Protein AF-A0A314USS6-F1 (afdb_monomer_lite)

Foldseek 3Di:
DLVPLDLEAEQEPPDPCSVVVVVVVVVVLVVVCVVCVPSRVPSSVRYYYYYFHQPLLQLQLPDPLLCVVPPPDHSVVSSSVLRVVCVVPVVVSVVSSVPPPPPPPPPPPPDD

InterPro domains:
  IPR012337 Ribonuclease H-like superfamily [SSF53098] (2-98)
  IPR017072 Transcription elongation factor Spt6 [PTHR10145] (1-107)
  IPR028231 Transcription elongation factor Spt6, YqgF domain [PF14639] (3-98)
  IPR037027 YqgF/RNase H-like domain superfamily [G3DSA:3.30.420.140] (1-104)

Structure (mmCIF, N/CA/C/O backbone):
data_AF-A0A314USS6-F1
#
_entry.id   AF-A0A314USS6-F1
#
loop_
_atom_site.group_PDB
_atom_site.id
_atom_site.type_symbol
_atom_site.label_atom_id
_atom_site.label_alt_id
_atom_site.label_comp_id
_atom_site.label_asym_id
_atom_site.label_entity_id
_atom_site.label_seq_id
_atom_site.pdbx_PDB_ins_code
_atom_site.Cartn_x
_atom_site.Cartn_y
_atom_site.Cartn_z
_atom_site.occupancy
_atom_site.B_iso_or_equiv
_atom_site.auth_seq_id
_atom_site.auth_comp_id
_atom_site.auth_asym_id
_atom_site.auth_atom_id
_atom_site.pdbx_PDB_model_num
ATOM 1 N N . MET A 1 1 ? -7.720 13.058 7.966 1.00 61.22 1 MET A N 1
ATOM 2 C CA . MET A 1 1 ? -8.831 12.163 8.360 1.00 61.22 1 MET A CA 1
ATOM 3 C C . MET A 1 1 ? -10.131 12.943 8.310 1.00 61.22 1 MET A C 1
ATOM 5 O O . MET A 1 1 ? -10.984 12.589 7.519 1.00 61.22 1 MET A O 1
ATOM 9 N N . THR A 1 2 ? -10.213 14.071 9.013 1.00 68.25 2 THR A N 1
ATOM 10 C CA . THR A 1 2 ? -11.347 15.012 8.986 1.00 68.25 2 THR A CA 1
ATOM 11 C C . THR A 1 2 ? -11.521 15.750 7.655 1.00 68.25 2 THR A C 1
ATOM 13 O O . THR A 1 2 ? -12.637 15.860 7.174 1.00 68.25 2 THR A O 1
ATOM 16 N N . ASP A 1 3 ? -10.433 16.189 7.012 1.00 75.00 3 ASP A N 1
ATOM 17 C CA . ASP A 1 3 ? -10.543 17.03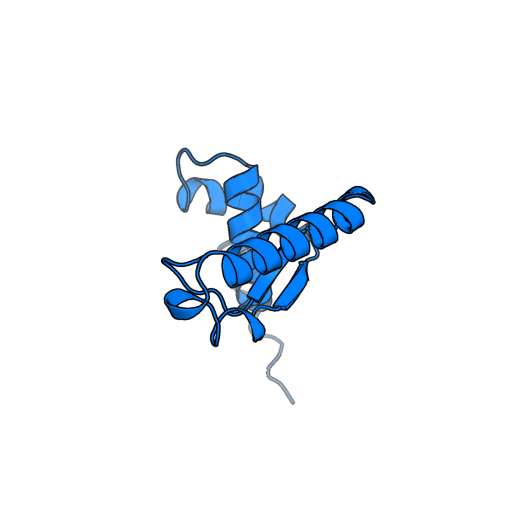2 5.803 1.00 75.00 3 ASP A CA 1
ATOM 18 C C . ASP A 1 3 ? -10.941 16.265 4.533 1.00 75.00 3 ASP A C 1
ATOM 20 O O . ASP A 1 3 ? -11.453 16.844 3.582 1.00 75.00 3 ASP A O 1
ATOM 24 N N . HIS A 1 4 ? -10.636 14.966 4.491 1.00 78.62 4 HIS A N 1
ATOM 25 C CA . HIS A 1 4 ? -10.801 14.126 3.296 1.00 78.62 4 HIS A CA 1
ATOM 26 C C . HIS A 1 4 ? -11.731 12.930 3.524 1.00 78.62 4 HIS A C 1
ATOM 28 O O . HIS A 1 4 ? -12.022 12.232 2.559 1.00 78.62 4 HIS A O 1
ATOM 34 N N . GLN A 1 5 ? -12.123 12.667 4.779 1.00 77.19 5 GLN A N 1
ATOM 35 C CA . GLN A 1 5 ? -13.041 11.599 5.200 1.00 77.19 5 GLN A CA 1
ATOM 36 C C . GLN A 1 5 ? -12.868 10.296 4.397 1.00 77.19 5 GLN A C 1
ATOM 38 O O . GLN A 1 5 ? -13.768 9.876 3.667 1.00 77.19 5 GLN A O 1
ATOM 43 N N . PRO A 1 6 ? -11.672 9.673 4.444 1.00 83.00 6 PRO A N 1
ATOM 44 C CA . PRO A 1 6 ? -11.429 8.471 3.666 1.00 83.00 6 PRO A CA 1
ATOM 45 C C . PRO A 1 6 ? -12.345 7.340 4.145 1.00 83.00 6 PRO A C 1
ATOM 47 O O . PRO A 1 6 ? -12.514 7.137 5.341 1.00 83.00 6 PRO A O 1
ATOM 50 N N . GLN A 1 7 ? -12.872 6.557 3.205 1.00 84.62 7 GLN A N 1
ATOM 51 C CA . GLN A 1 7 ? -13.638 5.341 3.512 1.00 84.62 7 GLN A CA 1
ATOM 52 C C . GLN A 1 7 ? -12.723 4.130 3.746 1.00 84.62 7 GLN A C 1
ATOM 54 O O . GLN A 1 7 ? -13.078 3.180 4.438 1.00 84.62 7 GLN A O 1
ATOM 59 N N . VAL A 1 8 ? -11.525 4.148 3.155 1.00 88.31 8 VAL A N 1
ATOM 60 C CA . VAL A 1 8 ? -10.551 3.058 3.253 1.00 88.31 8 VAL A CA 1
ATOM 61 C C . VAL A 1 8 ? -9.151 3.638 3.405 1.00 88.31 8 VAL A C 1
ATOM 63 O O . VAL A 1 8 ? -8.764 4.547 2.667 1.00 88.31 8 VAL A O 1
ATOM 66 N N . ALA A 1 9 ? -8.373 3.072 4.324 1.00 90.56 9 ALA A N 1
ATOM 67 C CA . ALA A 1 9 ? -6.944 3.319 4.453 1.00 90.56 9 ALA A CA 1
ATOM 68 C C . ALA A 1 9 ? -6.166 2.041 4.119 1.00 90.56 9 ALA A C 1
ATOM 70 O O . ALA A 1 9 ? -6.509 0.948 4.568 1.00 90.56 9 ALA A O 1
ATOM 71 N N . VAL A 1 10 ? -5.100 2.178 3.331 1.00 92.62 10 VAL A N 1
ATOM 72 C CA . VAL A 1 10 ? -4.232 1.055 2.956 1.00 92.62 10 VAL A CA 1
ATOM 73 C C . VAL A 1 10 ? -2.926 1.155 3.720 1.00 92.62 10 VAL A C 1
ATOM 75 O O . VAL A 1 10 ? -2.222 2.159 3.620 1.00 92.62 10 VAL A O 1
ATOM 78 N N . LEU A 1 11 ? -2.582 0.088 4.434 1.00 92.44 11 LEU A N 1
ATOM 79 C CA . LEU A 1 11 ? -1.314 -0.060 5.130 1.00 92.44 11 LEU A CA 1
ATOM 80 C C . LEU A 1 11 ? -0.449 -1.100 4.418 1.00 92.44 11 LEU A C 1
ATOM 82 O O . LEU A 1 11 ? -0.847 -2.250 4.251 1.00 92.44 11 LEU A O 1
ATOM 86 N N . GLY A 1 12 ? 0.756 -0.716 4.010 1.00 90.44 12 GLY A N 1
ATOM 87 C CA . GLY A 1 12 ? 1.701 -1.656 3.417 1.00 90.44 12 GLY A CA 1
ATOM 88 C C . GLY A 1 12 ? 2.176 -2.706 4.425 1.00 90.44 12 GLY A C 1
ATOM 89 O O . GLY A 1 12 ? 2.580 -2.368 5.537 1.00 90.44 12 GLY A O 1
ATOM 90 N N . ALA A 1 13 ? 2.127 -3.987 4.055 1.00 84.25 13 ALA A N 1
ATOM 91 C CA . ALA A 1 13 ? 2.428 -5.113 4.949 1.00 84.25 13 ALA A CA 1
ATOM 92 C C . ALA A 1 13 ? 3.868 -5.637 4.787 1.00 84.25 13 ALA A C 1
ATOM 94 O O . ALA A 1 13 ? 4.101 -6.790 4.438 1.00 84.25 13 ALA A O 1
ATOM 95 N N . VAL A 1 14 ? 4.859 -4.772 5.005 1.00 79.88 14 VAL A N 1
ATOM 96 C CA . VAL A 1 14 ? 6.276 -5.097 4.739 1.00 79.88 14 VAL A CA 1
ATOM 97 C C . VAL A 1 14 ? 6.970 -5.811 5.888 1.00 79.88 14 VAL A C 1
ATOM 99 O O . VAL A 1 14 ? 7.943 -6.532 5.670 1.00 79.88 14 VAL A O 1
ATOM 102 N N . ASN A 1 15 ? 6.537 -5.552 7.117 1.00 81.94 15 ASN A N 1
ATOM 103 C CA . ASN A 1 15 ? 7.193 -6.059 8.310 1.00 81.94 15 ASN A CA 1
ATOM 104 C C . ASN A 1 15 ? 6.160 -6.435 9.378 1.00 81.94 15 ASN A C 1
ATOM 106 O O . ASN A 1 15 ? 5.002 -6.028 9.321 1.00 81.94 15 ASN A O 1
ATOM 110 N N . LEU A 1 16 ? 6.595 -7.210 10.374 1.00 78.38 16 LEU A N 1
ATOM 111 C CA . LEU A 1 16 ? 5.730 -7.629 11.480 1.00 78.38 16 LEU A CA 1
ATOM 112 C C . LEU A 1 16 ? 5.265 -6.438 12.340 1.00 78.38 16 LEU A C 1
ATOM 114 O O . LEU A 1 16 ? 4.198 -6.493 12.948 1.00 78.38 16 LEU A O 1
ATOM 118 N N . SER A 1 17 ? 6.021 -5.336 12.350 1.00 85.06 17 SER A N 1
ATOM 119 C CA . SER A 1 17 ? 5.626 -4.098 13.028 1.00 85.06 17 SER A CA 1
ATOM 120 C C . SER A 1 17 ? 4.381 -3.457 12.408 1.00 85.06 17 SER A C 1
ATOM 122 O O . SER A 1 17 ? 3.690 -2.725 13.106 1.00 85.06 17 SER A O 1
ATOM 124 N N . CYS A 1 18 ? 4.030 -3.772 11.154 1.00 84.50 18 CYS A N 1
ATOM 125 C CA . CYS A 1 18 ? 2.788 -3.320 10.520 1.00 84.50 18 CYS A CA 1
ATOM 126 C C . CYS A 1 18 ? 1.529 -3.842 11.232 1.00 84.50 18 CYS A C 1
ATOM 128 O O . CYS A 1 18 ? 0.460 -3.258 11.077 1.00 84.50 18 CYS A O 1
ATOM 130 N N . VAL A 1 19 ? 1.632 -4.927 12.010 1.00 86.88 19 VAL A N 1
ATOM 131 C CA . VAL A 1 19 ? 0.529 -5.384 12.870 1.00 86.88 19 VAL A CA 1
ATOM 132 C C . VAL A 1 19 ? 0.289 -4.370 13.982 1.00 86.88 19 VAL A C 1
ATOM 134 O O . VAL A 1 19 ? -0.800 -3.818 14.065 1.00 86.88 19 VAL A O 1
ATOM 137 N N . ARG A 1 20 ? 1.343 -4.031 14.735 1.00 89.12 20 ARG A N 1
ATOM 138 C CA . ARG A 1 20 ? 1.280 -3.027 15.809 1.00 89.12 20 ARG A CA 1
ATOM 139 C C . ARG A 1 20 ? 0.866 -1.658 15.284 1.00 89.12 20 ARG A C 1
ATOM 141 O O . ARG A 1 20 ? -0.010 -1.033 15.851 1.00 89.12 20 ARG A O 1
ATOM 148 N N . LEU A 1 21 ? 1.420 -1.246 14.144 1.00 90.25 21 LEU A N 1
ATOM 149 C CA . LEU A 1 21 ? 1.059 0.023 13.518 1.00 90.25 21 LEU A CA 1
ATOM 150 C C . LEU A 1 21 ? -0.424 0.074 13.128 1.00 90.25 21 LEU A C 1
ATOM 152 O O . LEU A 1 21 ? -1.035 1.131 13.218 1.00 90.25 21 LEU A O 1
ATOM 156 N N . LYS A 1 22 ? -1.020 -1.045 12.695 1.00 89.25 22 LYS A N 1
ATOM 157 C CA . LYS A 1 22 ? -2.461 -1.084 12.425 1.00 89.25 22 LYS A CA 1
ATOM 158 C C . LYS A 1 22 ? -3.261 -0.842 13.707 1.00 89.25 22 LYS A C 1
ATOM 160 O O . LYS A 1 22 ? -4.211 -0.066 13.672 1.00 89.25 22 LYS A O 1
ATOM 165 N N . ASP A 1 23 ? -2.864 -1.479 14.805 1.00 90.56 23 ASP A N 1
ATOM 166 C CA . ASP A 1 23 ? -3.509 -1.315 16.110 1.00 90.56 23 ASP A CA 1
ATOM 167 C C . ASP A 1 23 ? -3.361 0.130 16.621 1.00 90.56 23 ASP A C 1
ATOM 169 O O . ASP A 1 23 ? -4.353 0.739 17.015 1.00 90.56 23 ASP A O 1
ATOM 173 N N . ASP A 1 24 ? -2.169 0.723 16.490 1.00 91.31 24 ASP A N 1
ATOM 174 C CA . ASP A 1 24 ? -1.906 2.125 16.844 1.00 91.31 24 ASP A CA 1
ATOM 175 C C . ASP A 1 24 ? -2.789 3.093 16.030 1.00 91.31 24 ASP A C 1
ATOM 177 O O . ASP A 1 24 ? -3.316 4.070 16.562 1.00 91.31 24 ASP A O 1
ATOM 181 N N . ILE A 1 25 ? -2.998 2.830 14.731 1.00 88.88 25 ILE A N 1
ATOM 182 C CA . ILE A 1 25 ? -3.888 3.652 13.893 1.00 88.88 25 ILE A CA 1
ATOM 183 C C . ILE A 1 25 ? -5.343 3.526 14.365 1.00 88.88 25 ILE A C 1
ATOM 185 O O . ILE A 1 25 ? -6.041 4.539 14.425 1.00 88.88 25 ILE A O 1
ATOM 189 N N . TYR A 1 26 ? -5.803 2.322 14.721 1.00 88.19 26 TYR A N 1
ATOM 190 C CA . TYR A 1 26 ? -7.140 2.139 15.296 1.00 88.19 26 TYR A CA 1
ATOM 191 C C . TYR A 1 26 ? -7.301 2.886 16.622 1.00 88.19 26 TYR A C 1
ATOM 193 O O . TYR A 1 26 ? -8.335 3.514 16.835 1.00 88.19 26 TYR A O 1
ATOM 201 N N . GLU A 1 27 ? -6.281 2.888 17.483 1.00 88.94 27 GLU A N 1
ATOM 202 C CA . GLU A 1 27 ? -6.309 3.651 18.734 1.00 88.94 27 GLU A CA 1
ATOM 203 C C . GLU A 1 27 ? -6.421 5.162 18.474 1.00 88.94 27 GLU A C 1
ATOM 205 O O . GLU A 1 27 ? -7.207 5.852 19.123 1.00 88.94 27 GLU A O 1
ATOM 210 N N . ILE A 1 28 ? -5.682 5.683 17.488 1.00 87.12 28 ILE A N 1
ATOM 211 C CA . ILE A 1 28 ? -5.767 7.096 17.090 1.00 87.12 28 ILE A CA 1
ATOM 212 C C . ILE A 1 28 ? -7.164 7.431 16.555 1.00 87.12 28 ILE A C 1
ATOM 214 O O . ILE A 1 28 ? -7.717 8.468 16.919 1.00 87.12 28 ILE A O 1
ATOM 218 N N . ILE A 1 29 ? -7.750 6.567 15.717 1.00 82.88 29 ILE A N 1
ATOM 219 C CA . ILE A 1 29 ? -9.120 6.746 15.210 1.00 82.88 29 ILE A CA 1
ATOM 220 C C . ILE A 1 29 ? -10.111 6.797 16.368 1.00 82.88 29 ILE A C 1
ATOM 222 O O . ILE A 1 29 ? -10.942 7.700 16.421 1.00 82.88 29 ILE A O 1
ATOM 226 N N . PHE A 1 30 ? -9.994 5.858 17.306 1.00 83.12 30 PHE A N 1
ATOM 227 C CA . PHE A 1 30 ? -10.874 5.784 18.462 1.00 83.12 30 PHE A CA 1
ATOM 228 C C . PHE A 1 30 ? -10.805 7.063 19.306 1.00 83.12 30 PHE A C 1
ATOM 230 O O . PHE A 1 30 ? -11.839 7.660 19.597 1.00 83.12 30 PHE A O 1
ATOM 237 N N . LYS A 1 31 ? -9.594 7.552 19.607 1.00 84.31 31 LYS A N 1
ATOM 238 C CA . LYS A 1 31 ? -9.405 8.818 20.337 1.00 84.31 31 LYS A CA 1
ATOM 239 C C . LYS A 1 31 ? -9.976 10.020 19.587 1.00 84.31 31 LYS A C 1
ATOM 241 O O . LYS A 1 31 ? -10.595 10.880 20.201 1.00 84.31 31 LYS A O 1
ATOM 246 N N . MET A 1 32 ? -9.828 10.073 18.261 1.00 78.69 32 MET A N 1
ATOM 247 C CA . MET A 1 32 ? -10.419 11.147 17.452 1.00 78.69 32 MET A CA 1
ATOM 248 C C . MET A 1 32 ? -11.953 11.167 17.529 1.00 78.69 32 MET A C 1
ATOM 250 O O . MET A 1 32 ? -12.543 12.247 17.576 1.00 78.69 32 MET A O 1
ATOM 254 N N . VAL A 1 33 ? -12.597 9.993 17.548 1.00 75.88 33 VAL A N 1
ATOM 255 C CA . VAL A 1 33 ? -14.056 9.866 17.721 1.00 75.88 33 VAL A CA 1
ATOM 256 C C . VAL A 1 33 ? -14.477 10.293 19.129 1.00 75.88 33 VAL A C 1
ATOM 258 O O . VAL A 1 33 ? -15.472 11.002 19.279 1.00 75.88 33 VAL A O 1
ATOM 261 N N . GLU A 1 34 ? -13.716 9.894 20.151 1.00 75.75 34 GLU A N 1
ATOM 262 C CA . GLU A 1 34 ? -13.988 10.227 21.554 1.00 75.75 34 GLU A CA 1
ATOM 263 C C . GLU A 1 34 ? -13.871 11.738 21.830 1.00 75.75 34 GLU A C 1
ATOM 265 O O . GLU A 1 34 ? -14.729 12.312 22.500 1.00 75.75 34 GLU A O 1
ATOM 270 N N . GLU A 1 35 ? -12.848 12.401 21.282 1.00 76.94 35 GLU A N 1
ATOM 271 C CA . GLU A 1 35 ? -12.585 13.827 21.513 1.00 76.94 35 GLU A CA 1
ATOM 272 C C . GLU A 1 35 ? -13.527 14.762 20.733 1.00 76.94 35 GLU A C 1
ATOM 274 O O . GLU A 1 35 ? -13.842 15.850 21.217 1.00 76.94 35 GLU A O 1
ATOM 279 N N . ASN A 1 36 ? -14.005 14.361 19.546 1.00 69.06 36 ASN A N 1
ATOM 280 C CA . ASN A 1 36 ? -14.903 15.172 18.710 1.00 69.06 36 ASN A CA 1
ATOM 281 C C . ASN A 1 36 ? -16.095 14.363 18.157 1.00 69.06 36 ASN A C 1
ATOM 283 O O . ASN A 1 36 ? -16.243 14.197 16.943 1.00 69.06 36 ASN A O 1
ATOM 287 N N . PRO A 1 37 ? -17.030 13.921 19.017 1.00 64.12 37 PRO A N 1
ATOM 288 C CA . PRO A 1 37 ? -18.115 13.026 18.610 1.00 64.12 37 PRO A CA 1
ATOM 289 C C . PRO A 1 37 ? -19.088 13.650 17.594 1.00 64.12 37 PRO A C 1
ATOM 291 O O . PRO A 1 37 ? -19.746 12.924 16.852 1.00 64.12 37 PRO A O 1
ATOM 294 N N . ARG A 1 38 ? -19.186 14.989 17.528 1.00 64.44 38 ARG A N 1
ATOM 295 C CA . ARG A 1 38 ? -20.116 15.705 16.631 1.00 64.44 38 ARG A CA 1
ATOM 296 C C . ARG A 1 38 ? -19.629 15.825 15.183 1.00 64.44 38 ARG A C 1
ATOM 298 O O . ARG A 1 38 ? -20.472 15.864 14.296 1.00 64.44 38 ARG A O 1
ATOM 305 N N . ASP A 1 39 ? -18.315 15.847 14.960 1.00 61.41 39 ASP A N 1
ATOM 306 C CA . ASP A 1 39 ? -17.710 15.988 13.622 1.00 61.41 39 ASP A CA 1
ATOM 307 C C . ASP A 1 39 ? -17.278 14.640 13.018 1.00 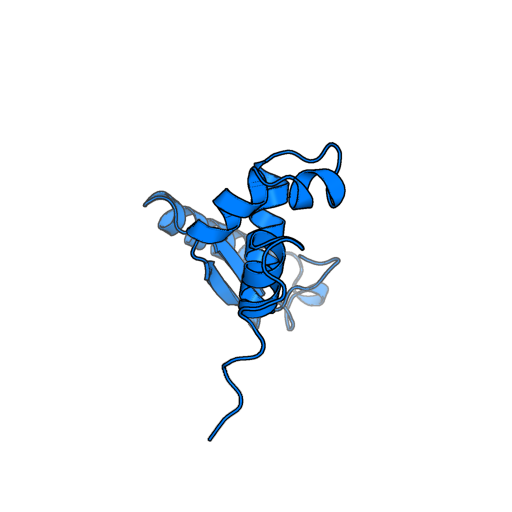61.41 39 ASP A C 1
ATOM 309 O O . ASP A 1 39 ? -16.924 14.563 11.842 1.00 61.41 39 ASP A O 1
ATOM 313 N N . VAL A 1 40 ? -17.274 13.573 13.827 1.00 58.09 40 VAL A N 1
ATOM 314 C CA . VAL A 1 40 ? -16.564 12.321 13.516 1.00 58.09 40 VAL A CA 1
ATOM 315 C C . VAL A 1 40 ? -17.449 11.073 13.691 1.00 58.09 40 VAL A C 1
ATOM 317 O O . VAL A 1 40 ? -17.235 10.062 13.019 1.00 58.09 40 VAL A O 1
ATOM 320 N N . GLY A 1 41 ? -18.474 11.140 14.549 1.00 54.28 41 GLY A N 1
ATOM 321 C CA . GLY A 1 41 ? -19.174 9.979 15.117 1.00 54.28 41 GLY A CA 1
ATOM 322 C C . GLY A 1 41 ? -20.086 9.160 14.196 1.00 54.28 41 GLY A C 1
ATOM 323 O O . GLY A 1 41 ? -20.742 8.255 14.692 1.00 54.28 41 GLY A O 1
ATOM 324 N N . HIS A 1 42 ? -20.162 9.450 12.894 1.00 55.00 42 HIS A N 1
ATOM 325 C CA . HIS A 1 42 ? -20.954 8.634 11.958 1.00 55.00 42 HIS A CA 1
ATOM 326 C C . HIS A 1 42 ? -20.191 8.207 10.692 1.00 55.00 42 HIS A C 1
ATOM 328 O O . HIS A 1 42 ? -20.564 7.208 10.080 1.00 55.00 42 HIS A O 1
ATOM 334 N N . ASP A 1 43 ? -19.113 8.910 10.320 1.00 58.62 43 ASP A N 1
ATOM 335 C CA . ASP A 1 43 ? -18.311 8.597 9.124 1.00 58.62 43 ASP A CA 1
ATOM 336 C C . ASP A 1 43 ? -17.069 7.749 9.435 1.00 58.62 43 ASP A C 1
ATOM 338 O O . ASP A 1 43 ? -16.629 6.962 8.597 1.00 58.62 43 ASP A O 1
ATOM 342 N N . MET A 1 44 ? -16.510 7.850 10.647 1.00 61.12 44 MET A N 1
ATOM 343 C CA . MET A 1 44 ? -15.301 7.095 11.003 1.00 61.12 44 MET A CA 1
ATOM 344 C C . MET A 1 44 ? -15.567 5.644 11.414 1.00 61.12 44 MET A C 1
ATOM 346 O O . MET A 1 44 ? -14.659 4.824 11.294 1.00 61.12 44 MET A O 1
ATOM 350 N N . ASP A 1 45 ? -16.800 5.303 11.801 1.00 62.56 45 ASP A N 1
ATOM 351 C CA . ASP A 1 45 ? -17.226 3.913 12.039 1.00 62.56 45 ASP A CA 1
ATOM 352 C C . ASP A 1 45 ? -17.158 3.053 10.759 1.00 62.56 45 ASP A C 1
ATOM 354 O O . ASP A 1 45 ? -17.127 1.824 10.827 1.00 62.56 45 ASP A O 1
ATOM 358 N N . GLY A 1 46 ? -17.101 3.689 9.582 1.00 68.31 46 GLY A N 1
ATOM 359 C CA . GLY A 1 46 ? -16.964 3.030 8.282 1.00 68.31 46 GLY A CA 1
ATOM 360 C C . GLY A 1 46 ? -15.533 2.934 7.746 1.00 68.31 46 GLY A C 1
ATOM 361 O O . GLY A 1 46 ? -15.331 2.300 6.708 1.00 68.31 46 GLY A O 1
ATOM 362 N N . LEU A 1 47 ? -14.537 3.547 8.404 1.00 81.25 47 LEU A N 1
ATOM 363 C CA . LEU A 1 47 ? -13.161 3.541 7.907 1.00 81.25 47 LEU A CA 1
ATOM 364 C C . LEU A 1 47 ? -12.530 2.154 8.080 1.00 81.25 47 LEU A C 1
ATOM 366 O O . LEU A 1 47 ? -12.176 1.732 9.179 1.00 81.25 47 LEU A O 1
ATOM 370 N N . SER A 1 48 ? -12.308 1.467 6.961 1.00 86.75 48 SER A N 1
ATOM 371 C CA . SER A 1 48 ? -11.635 0.167 6.948 1.00 86.75 48 SER A CA 1
ATOM 372 C C . SER A 1 48 ? -10.133 0.319 6.707 1.00 86.75 48 SER A C 1
ATOM 374 O O . SER A 1 48 ? -9.715 0.876 5.689 1.00 86.75 48 SER A O 1
ATOM 376 N N . ILE A 1 49 ? -9.304 -0.246 7.592 1.00 89.69 49 ILE A N 1
ATOM 377 C CA . ILE A 1 49 ? -7.855 -0.352 7.369 1.00 89.69 49 ILE A CA 1
ATOM 378 C C . ILE A 1 49 ? -7.523 -1.726 6.791 1.00 89.69 49 ILE A C 1
ATOM 380 O O . ILE A 1 49 ? -7.705 -2.752 7.453 1.00 89.69 49 ILE A O 1
ATOM 384 N N . VAL A 1 50 ? -6.988 -1.746 5.571 1.00 91.56 50 VAL A N 1
ATOM 385 C CA . VAL A 1 50 ? -6.627 -2.974 4.849 1.00 91.56 50 VAL A CA 1
ATOM 386 C C . VAL A 1 50 ? -5.126 -3.067 4.614 1.00 91.56 50 VAL A C 1
ATOM 388 O O . VAL A 1 50 ? -4.445 -2.059 4.424 1.00 91.56 50 VAL A O 1
ATOM 391 N N . TYR A 1 51 ? -4.604 -4.291 4.590 1.00 91.62 51 TYR A N 1
ATOM 392 C CA . TYR A 1 51 ? -3.219 -4.528 4.202 1.00 91.62 51 TYR A CA 1
ATOM 393 C C . TYR A 1 51 ? -3.073 -4.527 2.680 1.00 91.62 51 TYR A C 1
ATOM 395 O O . TYR A 1 51 ? -3.830 -5.195 1.978 1.00 91.62 51 TYR A O 1
ATOM 403 N N . GLY A 1 52 ? -2.085 -3.790 2.179 1.00 91.06 52 GLY A N 1
ATOM 404 C CA . GLY A 1 52 ? -1.724 -3.751 0.766 1.00 91.06 52 GLY A CA 1
ATOM 405 C C . GLY A 1 52 ? -0.395 -4.451 0.499 1.00 91.06 52 GLY A C 1
ATOM 406 O O . GLY A 1 52 ? 0.572 -4.265 1.245 1.00 91.06 52 GLY A O 1
ATOM 407 N N . ASP A 1 53 ? -0.336 -5.220 -0.589 1.00 88.12 53 ASP A N 1
ATOM 408 C CA . ASP A 1 53 ? 0.932 -5.707 -1.131 1.00 88.12 53 ASP A CA 1
ATOM 409 C C . ASP A 1 53 ? 1.741 -4.536 -1.713 1.00 88.12 53 ASP A C 1
ATOM 411 O O . ASP A 1 53 ? 1.254 -3.735 -2.512 1.00 88.12 53 ASP A O 1
ATOM 415 N N . GLU A 1 54 ? 3.001 -4.437 -1.302 1.00 90.44 54 GLU A N 1
ATOM 416 C CA . GLU A 1 54 ? 3.906 -3.366 -1.712 1.00 90.44 54 GLU A CA 1
ATOM 417 C C . GLU A 1 54 ? 4.757 -3.704 -2.936 1.00 90.44 54 GLU A C 1
ATOM 419 O O . GLU A 1 54 ? 5.508 -2.838 -3.395 1.00 90.44 54 GLU A O 1
ATOM 424 N N . SER A 1 55 ? 4.674 -4.925 -3.469 1.00 90.44 55 SER A N 1
ATOM 425 C CA . SER A 1 55 ? 5.540 -5.383 -4.561 1.00 90.44 55 SER A CA 1
ATOM 426 C C . SER A 1 55 ? 5.547 -4.412 -5.754 1.00 90.44 55 SER A C 1
ATOM 428 O O . SER A 1 55 ? 6.600 -3.893 -6.134 1.00 90.44 55 SER A O 1
ATOM 430 N N . LEU A 1 56 ? 4.369 -4.067 -6.282 1.00 90.38 56 LEU A N 1
ATOM 431 C CA . LEU A 1 56 ? 4.211 -3.122 -7.392 1.00 90.38 56 LEU 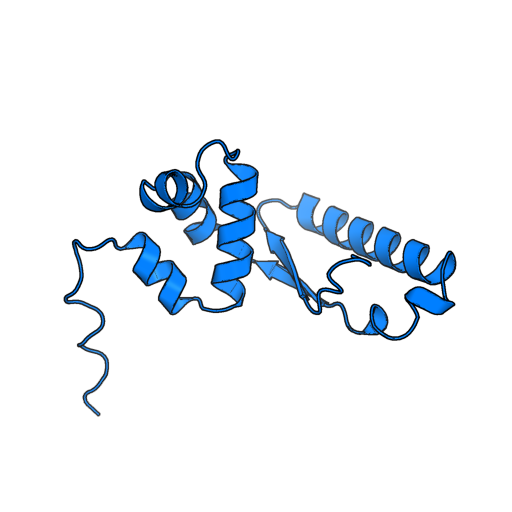A CA 1
ATOM 432 C C . LEU A 1 56 ? 4.482 -1.674 -6.976 1.00 90.38 56 LEU A C 1
ATOM 434 O O . LEU A 1 56 ? 5.052 -0.901 -7.747 1.00 90.38 56 LEU A O 1
ATOM 438 N N . SER A 1 57 ? 4.126 -1.305 -5.748 1.00 91.88 57 SER A N 1
ATOM 439 C CA . SER A 1 57 ? 4.334 0.047 -5.224 1.00 91.88 57 SER A CA 1
ATOM 440 C C . SER A 1 57 ? 5.820 0.402 -5.113 1.00 91.88 57 SER A C 1
ATOM 442 O O . SER A 1 57 ? 6.206 1.537 -5.396 1.00 91.88 57 SER A O 1
ATOM 444 N N . ARG A 1 58 ? 6.674 -0.579 -4.794 1.00 92.75 58 ARG A N 1
ATOM 445 C CA . ARG A 1 58 ? 8.144 -0.449 -4.807 1.00 92.75 58 ARG A CA 1
ATOM 446 C C . ARG A 1 58 ? 8.724 -0.316 -6.211 1.00 92.75 58 ARG A C 1
ATOM 448 O O . ARG A 1 58 ? 9.695 0.416 -6.409 1.00 92.75 58 ARG A O 1
ATOM 455 N N . LEU A 1 59 ? 8.141 -1.009 -7.191 1.00 92.94 59 LEU A N 1
ATOM 456 C CA . LEU A 1 59 ? 8.522 -0.834 -8.594 1.00 92.94 59 LEU A CA 1
ATOM 457 C C . LEU A 1 59 ? 8.142 0.567 -9.081 1.00 92.94 59 LEU A C 1
ATOM 459 O O . LEU A 1 59 ? 8.933 1.218 -9.760 1.00 92.94 59 LEU A O 1
ATOM 463 N N . TYR A 1 60 ? 6.962 1.057 -8.691 1.00 93.88 60 TYR A N 1
ATOM 464 C CA . TYR A 1 60 ? 6.512 2.400 -9.041 1.00 93.88 60 TYR A CA 1
ATOM 465 C C . TYR A 1 60 ? 7.416 3.470 -8.442 1.00 93.88 60 TYR A C 1
ATOM 467 O O . TYR A 1 60 ? 7.860 4.346 -9.177 1.00 93.88 60 TYR A O 1
ATOM 475 N N . GLU A 1 61 ? 7.747 3.380 -7.154 1.00 94.62 61 GLU A N 1
ATOM 476 C CA . GLU A 1 61 ? 8.637 4.317 -6.456 1.00 94.62 61 GLU A CA 1
ATOM 477 C C . GLU A 1 61 ? 9.911 4.651 -7.245 1.00 94.62 61 GLU A C 1
ATOM 479 O O . GLU A 1 61 ? 10.260 5.824 -7.365 1.00 94.62 61 GLU A O 1
ATOM 484 N N . ASN A 1 62 ? 10.544 3.638 -7.842 1.00 91.62 62 ASN A N 1
ATOM 485 C CA . ASN A 1 62 ? 11.804 3.768 -8.580 1.00 91.62 62 ASN A CA 1
ATOM 486 C C . ASN A 1 62 ? 11.621 3.948 -10.099 1.00 91.62 62 ASN A C 1
ATOM 488 O O . ASN A 1 62 ? 12.596 4.024 -10.845 1.00 91.62 62 ASN A O 1
ATOM 492 N N . SER A 1 63 ? 10.379 3.989 -10.584 1.00 91.12 63 SER A N 1
ATOM 493 C CA . SER A 1 63 ? 10.082 4.131 -12.008 1.00 91.12 63 SER A CA 1
ATOM 494 C C . SER A 1 63 ? 10.290 5.564 -12.514 1.00 91.12 63 SER A C 1
ATOM 496 O O . SER A 1 63 ? 10.195 6.549 -11.779 1.00 91.12 63 SER A O 1
ATOM 498 N N . ARG A 1 64 ? 10.502 5.698 -13.827 1.00 90.56 64 ARG A N 1
ATOM 499 C CA . ARG A 1 64 ? 10.496 7.012 -14.486 1.00 90.56 64 ARG A CA 1
ATOM 500 C C . ARG A 1 64 ? 9.125 7.687 -14.378 1.00 90.56 64 ARG A C 1
ATOM 502 O O . ARG A 1 64 ? 9.052 8.860 -14.041 1.00 90.56 64 ARG A O 1
ATOM 509 N N . ASN A 1 65 ? 8.049 6.914 -14.545 1.00 89.81 65 ASN A N 1
ATOM 510 C CA . ASN A 1 65 ? 6.675 7.413 -14.482 1.00 89.81 65 ASN A CA 1
ATOM 511 C C . ASN A 1 65 ? 6.342 8.050 -13.129 1.00 89.81 65 ASN A C 1
ATOM 513 O O . ASN A 1 65 ? 5.673 9.077 -13.097 1.00 89.81 65 ASN A O 1
ATOM 517 N N . SER A 1 66 ? 6.830 7.498 -12.015 1.00 93.25 66 SER A N 1
ATOM 518 C CA . SER A 1 66 ? 6.615 8.117 -10.703 1.00 93.25 66 SER A CA 1
ATOM 519 C C . SER A 1 66 ? 7.388 9.417 -10.526 1.00 93.25 66 SER A C 1
ATOM 521 O O . SER A 1 66 ? 6.917 10.312 -9.832 1.00 93.25 66 SER A O 1
ATOM 523 N N . SER A 1 67 ? 8.561 9.537 -11.145 1.00 93.12 67 SER A N 1
ATOM 524 C CA . SER A 1 67 ? 9.372 10.754 -11.093 1.00 93.12 67 SER A CA 1
ATOM 525 C C . SER A 1 67 ? 8.790 11.860 -11.967 1.00 93.12 67 SER A C 1
ATOM 527 O O . SER A 1 67 ? 8.803 13.014 -11.550 1.00 93.12 67 SER A O 1
ATOM 529 N N . ASP A 1 68 ? 8.210 11.493 -13.109 1.00 92.81 68 ASP A N 1
ATOM 530 C CA . ASP A 1 68 ? 7.510 12.421 -13.995 1.00 92.81 68 ASP A CA 1
ATOM 531 C C . ASP A 1 68 ? 6.176 12.889 -13.376 1.00 92.81 68 ASP A C 1
ATOM 533 O O . ASP A 1 68 ? 5.829 14.063 -13.463 1.00 92.81 68 ASP A O 1
ATOM 537 N N . GLN A 1 69 ? 5.428 11.991 -12.718 1.00 91.75 69 GLN A N 1
ATOM 538 C CA . GLN A 1 69 ? 4.123 12.314 -12.118 1.00 91.75 69 GLN A CA 1
ATOM 539 C C . GLN A 1 69 ? 4.211 12.988 -10.743 1.00 91.75 69 GLN A C 1
ATOM 541 O O . GLN A 1 69 ? 3.325 13.757 -10.382 1.00 91.75 69 GLN A O 1
ATOM 546 N N . LEU A 1 70 ? 5.231 12.660 -9.948 1.00 94.00 70 LEU A N 1
ATOM 547 C CA . LEU A 1 70 ? 5.424 13.164 -8.585 1.00 94.00 70 LEU A CA 1
ATOM 548 C C . LEU A 1 70 ? 6.848 13.725 -8.444 1.00 94.00 70 LEU A C 1
ATOM 550 O O . LEU A 1 70 ? 7.678 13.151 -7.721 1.00 94.00 70 LEU A O 1
ATOM 554 N N . PRO A 1 71 ? 7.163 14.826 -9.151 1.00 92.94 71 PRO A N 1
ATOM 555 C CA . PRO A 1 71 ? 8.474 15.449 -9.060 1.00 92.94 71 PRO A CA 1
ATOM 556 C C . PRO A 1 71 ? 8.716 15.958 -7.635 1.00 92.94 71 PRO A C 1
ATOM 558 O O . PRO A 1 71 ? 7.792 16.386 -6.945 1.00 92.94 71 PRO A O 1
ATOM 561 N N . ALA A 1 72 ? 9.971 15.886 -7.184 1.00 92.50 72 ALA A N 1
ATOM 562 C CA . ALA A 1 72 ? 10.422 16.308 -5.851 1.00 92.50 72 ALA A CA 1
ATOM 563 C C . ALA A 1 72 ? 9.797 15.577 -4.639 1.00 92.50 72 ALA A C 1
ATOM 565 O O . ALA A 1 72 ? 10.144 15.889 -3.502 1.00 92.50 72 ALA A O 1
ATOM 566 N N . GLN A 1 73 ? 8.932 14.578 -4.845 1.00 95.88 73 GLN A N 1
ATOM 567 C CA . GLN A 1 73 ? 8.385 13.770 -3.753 1.00 95.88 73 GLN A CA 1
ATOM 568 C C . GLN A 1 73 ? 9.351 12.663 -3.328 1.00 95.88 73 GLN A C 1
ATOM 570 O O . GLN A 1 73 ? 10.041 12.057 -4.156 1.00 95.88 73 GLN A O 1
ATOM 575 N N . SER A 1 74 ? 9.364 12.366 -2.028 1.00 95.75 74 SER A N 1
ATOM 576 C CA . SER A 1 74 ? 10.169 11.284 -1.463 1.00 95.75 74 SER A CA 1
ATOM 577 C C . SER A 1 74 ? 9.659 9.906 -1.905 1.00 95.75 74 SER A C 1
ATOM 579 O O . SER A 1 74 ? 8.497 9.733 -2.286 1.00 95.75 74 SER A O 1
ATOM 581 N N . GLY A 1 75 ? 10.534 8.897 -1.843 1.00 93.81 75 GLY A N 1
ATOM 582 C CA . GLY A 1 75 ? 10.201 7.535 -2.272 1.00 93.81 75 GLY A CA 1
ATOM 583 C C . GLY A 1 75 ? 9.008 6.939 -1.518 1.00 93.81 75 GLY A C 1
ATOM 584 O O . GLY A 1 75 ? 8.109 6.361 -2.128 1.00 93.81 75 GLY A O 1
ATOM 585 N N . ILE A 1 76 ? 8.922 7.193 -0.208 1.00 93.56 76 ILE A N 1
ATOM 586 C CA . ILE A 1 76 ? 7.808 6.719 0.620 1.00 93.56 76 ILE A CA 1
ATOM 587 C C . ILE A 1 76 ? 6.462 7.322 0.193 1.00 93.56 76 ILE A C 1
ATOM 589 O O . ILE A 1 76 ? 5.465 6.604 0.146 1.00 93.56 76 ILE A O 1
ATOM 593 N N . VAL A 1 77 ? 6.431 8.599 -0.209 1.00 95.44 77 VAL A N 1
ATOM 594 C CA . VAL A 1 77 ? 5.212 9.249 -0.718 1.00 95.44 77 VAL A CA 1
ATOM 595 C C . VAL A 1 77 ? 4.800 8.625 -2.048 1.00 95.44 77 VAL A C 1
ATOM 597 O O . VAL A 1 77 ? 3.642 8.255 -2.225 1.00 95.44 77 VAL A O 1
ATOM 600 N N . LYS A 1 78 ? 5.750 8.417 -2.968 1.00 95.62 78 LYS A N 1
ATOM 601 C CA . LYS A 1 78 ? 5.480 7.740 -4.248 1.00 95.62 78 LYS A CA 1
ATOM 602 C C . LYS A 1 78 ? 4.939 6.325 -4.039 1.00 95.62 78 LYS A C 1
ATOM 604 O O . LYS A 1 78 ? 4.022 5.911 -4.749 1.00 95.62 78 LYS A O 1
ATOM 609 N N . ARG A 1 79 ? 5.475 5.603 -3.053 1.00 94.81 79 ARG A N 1
ATOM 610 C CA . ARG A 1 79 ? 5.020 4.258 -2.696 1.00 94.81 79 ARG A CA 1
ATOM 611 C C . ARG A 1 79 ? 3.605 4.266 -2.116 1.00 94.81 79 ARG A C 1
ATOM 613 O O . ARG A 1 79 ? 2.785 3.457 -2.539 1.00 94.81 79 ARG A O 1
ATOM 620 N N . ALA A 1 80 ? 3.297 5.195 -1.212 1.00 94.56 80 ALA A N 1
ATOM 621 C CA . ALA A 1 80 ? 1.956 5.349 -0.650 1.00 94.56 80 ALA A CA 1
ATOM 622 C C . ALA A 1 80 ? 0.915 5.684 -1.734 1.00 94.56 80 ALA A C 1
ATOM 624 O O . ALA A 1 80 ? -0.159 5.086 -1.773 1.00 94.56 80 ALA A O 1
ATOM 625 N N . VAL A 1 81 ? 1.259 6.570 -2.676 1.00 95.00 81 VAL A N 1
ATOM 626 C CA . VAL A 1 81 ? 0.393 6.888 -3.824 1.00 95.00 81 VAL A CA 1
ATOM 627 C C . VAL A 1 81 ? 0.142 5.650 -4.686 1.00 95.00 81 VAL A C 1
ATOM 629 O O . VAL A 1 81 ? -0.993 5.399 -5.091 1.00 95.00 81 VAL A O 1
ATOM 632 N N . ALA A 1 82 ? 1.180 4.855 -4.956 1.00 94.94 82 ALA A N 1
ATOM 633 C CA . ALA A 1 82 ? 1.036 3.618 -5.715 1.00 94.94 82 ALA A CA 1
ATOM 634 C C . ALA A 1 82 ? 0.153 2.585 -5.002 1.00 94.94 82 ALA A C 1
ATOM 636 O O . ALA A 1 82 ? -0.687 1.977 -5.660 1.00 94.94 82 ALA A O 1
ATOM 637 N N . LEU A 1 83 ? 0.283 2.438 -3.678 1.00 94.94 83 LEU A N 1
ATOM 638 C CA . LEU A 1 83 ? -0.579 1.569 -2.869 1.00 94.94 83 LEU A CA 1
ATOM 639 C C . LEU A 1 83 ? -2.052 1.981 -2.972 1.00 94.94 83 LEU A C 1
ATOM 641 O O . LEU A 1 83 ? -2.906 1.138 -3.241 1.00 94.94 83 LEU A O 1
ATOM 645 N N . GLY A 1 84 ? -2.346 3.276 -2.820 1.00 93.88 84 GLY A N 1
ATOM 646 C CA . GLY A 1 84 ? -3.713 3.790 -2.934 1.00 93.88 84 GLY A CA 1
ATOM 647 C C . GLY A 1 84 ? -4.309 3.568 -4.326 1.00 93.88 84 GLY A C 1
ATOM 648 O O . GLY A 1 84 ? -5.429 3.079 -4.458 1.00 93.88 84 GLY A O 1
ATOM 649 N N . ARG A 1 85 ? -3.540 3.848 -5.385 1.00 93.81 85 ARG A N 1
ATOM 650 C CA . ARG A 1 85 ? -3.981 3.607 -6.768 1.00 93.81 85 ARG A CA 1
ATOM 651 C C . ARG A 1 85 ? -4.144 2.125 -7.085 1.00 93.81 85 ARG A C 1
ATOM 653 O O . ARG A 1 85 ? -5.034 1.772 -7.849 1.00 93.81 85 ARG A O 1
ATOM 660 N N . TYR A 1 86 ? -3.299 1.265 -6.518 1.00 93.81 86 TYR A N 1
ATOM 661 C CA . TYR A 1 86 ? -3.396 -0.178 -6.717 1.00 93.81 86 TYR A CA 1
ATOM 662 C C . TYR A 1 86 ? -4.678 -0.730 -6.099 1.00 93.81 86 TYR A C 1
ATOM 664 O O . TYR A 1 86 ? -5.352 -1.520 -6.749 1.00 93.81 86 TYR A O 1
ATOM 672 N N . LEU A 1 87 ? -5.063 -0.252 -4.910 1.00 92.88 87 LEU A N 1
ATOM 673 C CA . LEU A 1 87 ? -6.358 -0.587 -4.314 1.00 92.88 87 LEU A CA 1
ATOM 674 C C . LEU A 1 87 ? -7.523 -0.172 -5.228 1.00 92.88 87 LEU A C 1
ATOM 676 O O . LEU A 1 87 ? -8.470 -0.931 -5.401 1.00 92.88 87 LEU A O 1
ATOM 680 N N . GLN A 1 88 ? -7.452 1.023 -5.818 1.00 92.31 88 GLN A N 1
ATOM 681 C CA . GLN A 1 88 ? -8.524 1.552 -6.666 1.00 92.31 88 GLN A CA 1
ATOM 682 C C . GLN A 1 88 ? -8.613 0.856 -8.032 1.00 92.31 88 GLN A C 1
ATOM 684 O O . GLN A 1 88 ? -9.710 0.596 -8.520 1.00 92.31 88 GLN A O 1
ATOM 689 N N . ASN A 1 89 ? -7.476 0.588 -8.682 1.00 93.06 89 ASN A N 1
ATOM 690 C CA . ASN A 1 89 ? -7.424 -0.049 -9.996 1.00 93.06 89 ASN A CA 1
ATOM 691 C C . ASN A 1 89 ? -6.076 -0.773 -10.224 1.00 93.06 89 ASN 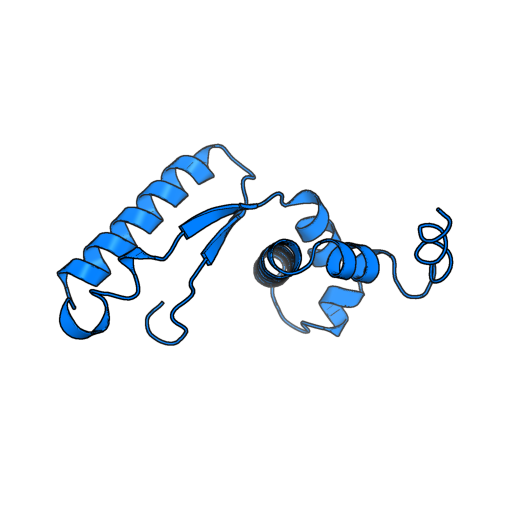A C 1
ATOM 693 O O . ASN A 1 89 ? -5.121 -0.178 -10.748 1.00 93.06 89 ASN A O 1
ATOM 697 N N . PRO A 1 90 ? -5.999 -2.077 -9.894 1.00 90.31 90 PRO A N 1
ATOM 698 C CA . PRO A 1 90 ? -4.792 -2.880 -10.082 1.00 90.31 90 PRO A CA 1
ATOM 699 C C . PRO A 1 90 ? -4.288 -2.895 -11.531 1.00 90.31 90 PRO A C 1
ATOM 701 O O . PRO A 1 90 ? -3.089 -2.756 -11.779 1.00 90.31 90 PRO A O 1
ATOM 704 N N . LEU A 1 91 ? -5.203 -3.015 -12.501 1.00 91.56 91 LEU A N 1
ATOM 705 C CA . LEU A 1 91 ? -4.865 -3.117 -13.924 1.00 91.56 91 LEU A CA 1
ATOM 706 C C . LEU A 1 91 ? -4.227 -1.830 -14.447 1.00 91.56 91 LEU A C 1
ATOM 708 O O . LEU A 1 91 ? -3.205 -1.880 -15.133 1.00 91.56 91 LEU A O 1
ATOM 712 N N . ALA A 1 92 ? -4.782 -0.673 -14.082 1.00 89.88 92 ALA A N 1
ATOM 713 C CA . ALA A 1 92 ? -4.216 0.619 -14.456 1.00 89.88 92 ALA A CA 1
ATOM 714 C C . ALA A 1 92 ? -2.823 0.831 -13.844 1.00 89.88 92 ALA A C 1
ATOM 716 O O . ALA A 1 92 ? -1.927 1.369 -14.503 1.00 89.88 92 ALA A O 1
ATOM 717 N N . MET A 1 93 ? -2.605 0.370 -12.609 1.00 90.56 93 MET A N 1
ATOM 718 C CA . MET A 1 93 ? -1.289 0.443 -11.973 1.00 90.56 93 MET A CA 1
ATOM 719 C C . MET A 1 93 ? -0.247 -0.435 -12.663 1.00 90.56 93 MET A C 1
ATOM 721 O O . MET A 1 93 ? 0.862 0.032 -12.933 1.00 90.56 93 MET A O 1
ATOM 725 N N . VAL A 1 94 ? -0.600 -1.668 -13.027 1.00 90.38 94 VAL A N 1
ATOM 726 C CA . VAL A 1 94 ? 0.293 -2.546 -13.799 1.00 90.38 94 VAL A CA 1
ATOM 727 C C . VAL A 1 94 ? 0.590 -1.944 -15.175 1.00 90.38 94 VAL A C 1
ATOM 729 O O . VAL A 1 94 ? 1.749 -1.908 -15.597 1.00 90.38 94 VAL A O 1
ATOM 732 N N . ALA A 1 95 ? -0.421 -1.397 -15.855 1.00 89.38 95 ALA A N 1
ATOM 733 C CA . ALA A 1 95 ? -0.245 -0.721 -17.139 1.00 89.38 95 ALA A CA 1
ATOM 734 C C . ALA A 1 95 ? 0.691 0.496 -17.027 1.00 89.38 95 ALA A C 1
ATOM 736 O O . ALA A 1 95 ? 1.556 0.697 -17.883 1.00 89.38 95 ALA A O 1
ATOM 737 N N . THR A 1 96 ? 0.584 1.257 -15.931 1.00 87.31 96 THR A N 1
ATOM 738 C CA . THR A 1 96 ? 1.481 2.383 -15.635 1.00 87.31 96 THR A CA 1
ATOM 739 C C . THR A 1 96 ? 2.924 1.913 -15.493 1.00 87.31 96 THR A C 1
ATOM 741 O O . THR A 1 96 ? 3.827 2.597 -15.952 1.00 87.31 96 THR A O 1
ATOM 744 N N . LEU A 1 97 ? 3.184 0.740 -14.918 1.00 85.81 97 LEU A N 1
ATOM 745 C CA . LEU A 1 97 ? 4.547 0.210 -14.793 1.00 85.81 97 LEU A CA 1
ATOM 746 C C . LEU A 1 97 ? 5.108 -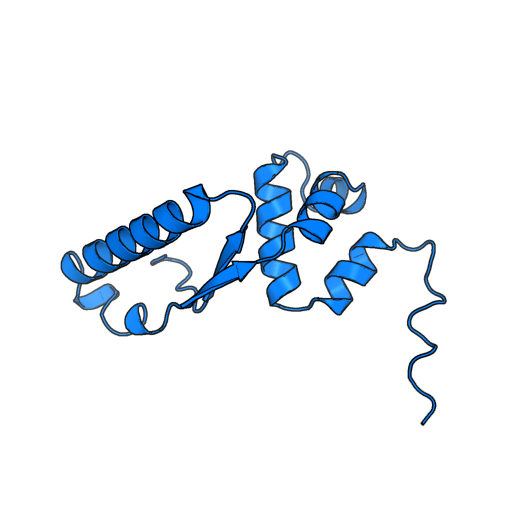0.355 -16.101 1.00 85.81 97 LEU A C 1
ATOM 748 O O . LEU A 1 97 ? 6.312 -0.274 -16.339 1.00 85.81 97 LEU A O 1
ATOM 752 N N . CYS A 1 98 ? 4.252 -0.898 -16.967 1.00 82.81 98 CYS A N 1
ATOM 753 C CA . CYS A 1 98 ? 4.677 -1.496 -18.235 1.00 82.81 98 CYS A CA 1
ATOM 754 C C . CYS A 1 98 ? 5.207 -0.467 -19.249 1.00 82.81 98 CYS A C 1
ATOM 756 O O . CYS A 1 98 ? 5.901 -0.840 -20.201 1.00 82.81 98 CYS A O 1
ATOM 758 N N . 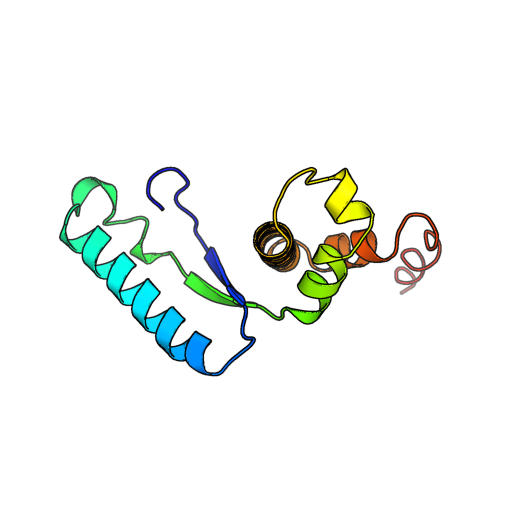GLY A 1 99 ? 4.920 0.821 -19.032 1.00 66.69 99 GLY A N 1
ATOM 759 C CA . GLY A 1 99 ? 5.309 1.918 -19.909 1.00 66.69 99 GLY A CA 1
ATOM 760 C C . GLY A 1 99 ? 4.722 1.800 -21.320 1.00 66.69 99 GLY A C 1
ATOM 761 O O . GLY A 1 99 ? 4.192 0.777 -21.753 1.00 66.69 99 GLY A O 1
ATOM 762 N N . THR A 1 100 ? 4.885 2.852 -22.116 1.00 54.03 100 THR A N 1
ATOM 763 C CA . THR A 1 100 ? 4.422 2.918 -23.516 1.00 54.03 100 THR A CA 1
ATOM 764 C C . THR A 1 100 ? 5.105 1.897 -24.446 1.00 54.03 100 THR A C 1
ATOM 766 O O . THR A 1 100 ? 4.768 1.816 -25.629 1.00 54.03 100 THR A O 1
ATOM 769 N N . ARG A 1 101 ? 6.065 1.109 -23.930 1.00 48.28 101 ARG A N 1
ATOM 770 C CA . ARG A 1 101 ? 6.864 0.121 -24.672 1.00 48.28 101 ARG A CA 1
ATOM 771 C C . ARG A 1 101 ? 6.172 -1.239 -24.837 1.00 48.28 101 ARG A C 1
ATOM 773 O O . ARG A 1 101 ? 6.634 -2.036 -25.643 1.00 48.28 101 ARG A O 1
ATOM 780 N N . LYS A 1 102 ? 5.066 -1.493 -24.124 1.00 49.28 102 LYS A N 1
ATOM 781 C CA . LYS A 1 102 ? 4.267 -2.732 -24.218 1.00 49.28 102 LYS A CA 1
ATOM 782 C C . LYS A 1 102 ? 2.772 -2.451 -24.428 1.00 49.28 102 LYS A C 1
ATOM 784 O O . LYS A 1 102 ? 1.923 -3.045 -23.775 1.00 49.28 102 LYS A O 1
ATOM 789 N N . ARG A 1 103 ? 2.427 -1.582 -25.384 1.00 40.81 103 ARG A N 1
ATOM 790 C CA . ARG A 1 103 ? 1.024 -1.366 -25.804 1.00 40.81 103 ARG A CA 1
ATOM 791 C C . ARG A 1 103 ? 0.335 -2.610 -26.402 1.00 40.81 103 ARG A C 1
ATOM 793 O O . ARG A 1 103 ? -0.859 -2.551 -26.657 1.00 40.81 103 ARG A O 1
ATOM 800 N N . ASN A 1 104 ? 1.043 -3.730 -26.570 1.00 44.59 104 ASN A N 1
ATOM 801 C CA . ASN A 1 104 ? 0.528 -4.903 -27.279 1.00 44.59 104 ASN A CA 1
ATOM 802 C C . ASN A 1 104 ? 0.022 -6.047 -26.384 1.00 44.59 104 ASN A C 1
ATOM 804 O O . ASN A 1 104 ? -0.500 -7.002 -26.934 1.00 44.59 104 ASN A O 1
ATOM 808 N N . LEU A 1 105 ? 0.146 -5.994 -25.048 1.00 44.91 105 LEU A N 1
ATOM 809 C CA . LEU A 1 105 ? -0.265 -7.136 -24.202 1.00 44.91 105 LEU A CA 1
ATOM 810 C C . LEU A 1 105 ? -1.651 -7.008 -23.546 1.00 44.91 105 LEU A C 1
ATOM 812 O O . LEU A 1 105 ? -2.107 -7.962 -22.930 1.00 44.91 105 LEU A O 1
ATOM 816 N N . ILE A 1 106 ? -2.325 -5.857 -23.655 1.00 47.28 106 ILE A N 1
ATOM 817 C CA . ILE A 1 106 ? -3.645 -5.637 -23.020 1.00 47.28 106 ILE A CA 1
ATOM 818 C C . ILE A 1 106 ? -4.807 -5.892 -24.008 1.00 47.28 106 ILE A C 1
ATOM 820 O O . ILE A 1 106 ? -5.961 -5.927 -23.603 1.00 47.28 106 ILE A O 1
ATOM 824 N N . LEU A 1 107 ? -4.526 -6.136 -25.295 1.00 44.06 107 LEU A N 1
ATOM 825 C CA . LEU A 1 107 ? -5.559 -6.453 -26.295 1.00 44.06 107 LEU A CA 1
ATOM 826 C C . LEU A 1 107 ? -5.848 -7.961 -26.459 1.00 44.06 107 LEU A C 1
ATOM 828 O O . LEU A 1 107 ? -6.740 -8.307 -27.222 1.00 44.06 107 LEU A O 1
ATOM 832 N N . GLU A 1 108 ? -5.163 -8.858 -25.739 1.00 42.44 108 GLU A N 1
ATOM 833 C CA . GLU A 1 108 ? -5.334 -10.322 -25.882 1.00 42.44 108 GLU A CA 1
ATOM 834 C C . GLU A 1 108 ? -6.199 -10.992 -24.795 1.00 42.44 108 GLU A C 1
ATOM 836 O O . GLU A 1 108 ? -6.138 -12.202 -24.607 1.00 42.44 108 GLU A O 1
ATOM 841 N N . THR A 1 109 ? -7.052 -10.248 -24.083 1.00 42.72 109 THR A N 1
ATOM 842 C CA . THR A 1 109 ? -8.023 -10.848 -23.139 1.00 42.72 109 THR A CA 1
ATOM 843 C C . THR A 1 109 ? -9.490 -10.599 -23.494 1.00 42.72 109 THR A C 1
ATOM 845 O O . THR A 1 109 ? -10.366 -10.763 -22.649 1.00 42.72 109 THR A O 1
ATOM 848 N N . GLN A 1 110 ? -9.789 -10.278 -24.758 1.00 39.69 110 GLN A N 1
ATOM 849 C CA . GLN A 1 110 ? -11.147 -10.387 -25.303 1.00 39.69 110 GLN A CA 1
ATOM 850 C C . GLN A 1 110 ? -11.162 -11.276 -26.547 1.00 39.69 110 GLN A C 1
ATOM 852 O O . GLN A 1 110 ? -11.101 -10.811 -27.680 1.00 39.69 110 GLN A O 1
ATOM 857 N N . SER A 1 111 ? -11.227 -12.582 -26.319 1.00 40.91 111 SER A N 1
ATOM 858 C CA . SER A 1 111 ? -11.764 -13.563 -27.265 1.00 40.91 111 SER A CA 1
ATOM 859 C C . SER A 1 111 ? -12.271 -14.744 -26.439 1.00 40.91 111 SER A C 1
ATOM 861 O O . SER A 1 111 ? -11.538 -15.697 -26.187 1.00 40.91 111 SER A O 1
ATOM 863 N N . PHE A 1 112 ? -13.500 -14.604 -25.942 1.00 43.62 112 PHE A N 1
ATOM 864 C CA . PHE A 1 112 ? -14.395 -15.723 -25.654 1.00 43.62 112 PHE A CA 1
ATOM 865 C C . PHE A 1 112 ? -15.470 -15.724 -26.736 1.00 43.62 112 PHE A C 1
ATOM 867 O O . PHE A 1 112 ? -15.915 -14.607 -27.092 1.00 43.62 112 PHE A O 1
#

Radius of gyration: 17.51 Å; chains: 1; bounding box: 33×33×49 Å

pLDDT: mean 80.57, std 16.44, range [39.69, 95.88]

Sequence (112 aa):
MTDHQPQVAVLGAVNLSCVRLKDDIYEIIFKMVEENPRDVGHDMDGLSIVYGDESLSRLYENSRNSSDQLPAQSGIVKRAVALGRYLQNPLAMVATLCGTRKRNLILETQSF

Secondary structure (DSSP, 8-state):
-TTT--SEEEEE--STHHHHHHHHHHHHHHHHHHH-HHHHTTTGGG-EEEEE--HHHHHHHTSHHHHHHSTT--HHHHHHHHHHHHHH-HHHHHHHHH-GGGTTSSSSS---

Organism: NCBI:txid2094558